Protein AF-A0AAD9WT00-F1 (afdb_monomer)

Secondary structure (DSSP, 8-state):
----HHHHHHHHHHHHHHHHHHHHHHHH---HHHHHHHHHHHHHHHHHHHHHHHHHHHHHT--GGGT-S---HHHHHHHHHHHHHT---EEE-TTS-EEE------------

Organism: NCBI:txid168575

Mean predicted aligned error: 15.93 Å

Solvent-accessible surface area (backbone atoms only — not comparable to full-atom values): 6956 Å² total; per-residue (Å²): 137,82,72,65,67,70,58,61,52,49,50,54,51,45,51,53,51,50,53,51,53,52,55,52,30,73,76,73,45,84,45,73,67,56,52,51,52,52,50,53,47,50,55,52,44,55,52,51,53,52,51,49,51,51,50,52,42,62,75,63,72,58,70,60,80,81,70,50,98,59,97,37,74,64,56,55,51,50,51,50,49,48,52,61,72,70,52,69,55,65,48,77,45,100,83,78,49,70,50,72,52,90,74,79,81,77,78,80,80,81,76,130

pLDDT: mean 76.38, std 15.83, range [39.22, 95.25]

Foldseek 3Di:
DDDPVVLVVQLVVLVVVLVVLVVVCVVPNDDPVSVVSNVVSVVSNVVSVVVVVVVCCVVVVDPCVVVPPDPDPVVVVVVVVVCVVPDDQWDADPVRDIDGDDDDPPDDDDDD

Sequence (112 aa):
MLGNLKGENAVRTLENRSAAVELLANSEGWSVGLRKQRLDILVKLWMELRKEEQLWRQKSRVSWLKEGDKNSKFFHCLANGRKRRNFISEISFGNGKVFRSGFRKGRGVGFL

Structure (mmCIF, N/CA/C/O backbone):
data_AF-A0AAD9WT00-F1
#
_entry.id   AF-A0AAD9WT00-F1
#
loop_
_atom_site.group_PDB
_atom_site.id
_atom_site.type_symbol
_atom_site.label_atom_id
_atom_site.label_alt_id
_atom_site.label_comp_id
_atom_site.label_asym_id
_atom_site.label_entity_id
_atom_site.label_seq_id
_atom_site.pdbx_PDB_ins_code
_atom_site.Cartn_x
_atom_site.Cartn_y
_atom_site.Cartn_z
_atom_site.occupancy
_atom_site.B_iso_or_equiv
_atom_site.auth_seq_id
_atom_site.auth_comp_id
_atom_site.auth_asym_id
_atom_site.auth_atom_id
_atom_site.pdbx_PDB_model_num
ATOM 1 N N . MET A 1 1 ? 5.528 -9.907 17.471 1.00 39.22 1 MET A N 1
ATOM 2 C CA . MET A 1 1 ? 5.255 -8.867 16.455 1.00 39.22 1 MET A CA 1
ATOM 3 C C . MET A 1 1 ? 6.159 -9.138 15.256 1.00 39.22 1 MET A C 1
ATOM 5 O O . MET A 1 1 ? 7.235 -8.569 15.181 1.00 39.22 1 MET A O 1
ATOM 9 N N . LEU A 1 2 ? 5.804 -10.079 14.378 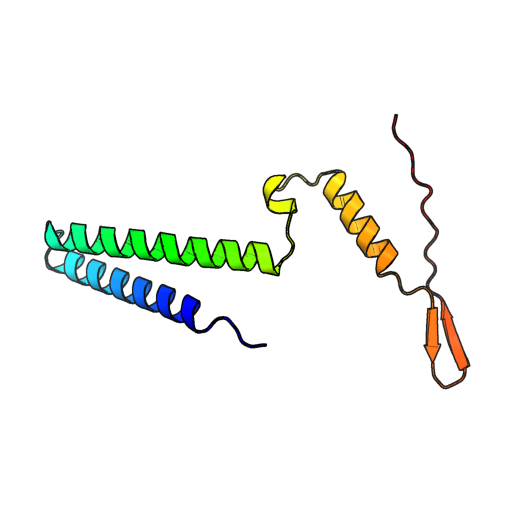1.00 40.28 2 LEU A N 1
ATOM 10 C CA . LEU A 1 2 ? 6.600 -10.35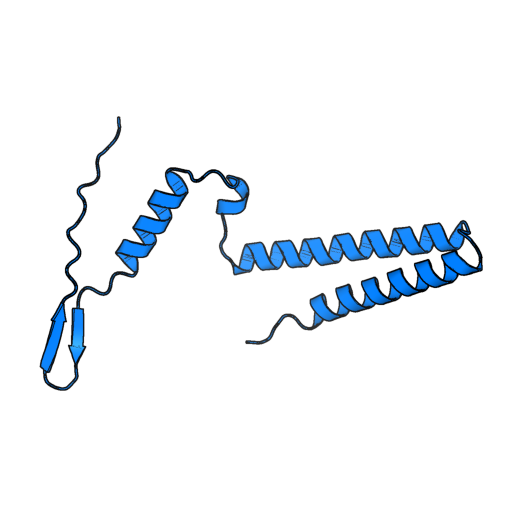6 13.177 1.00 40.28 2 LEU A CA 1
ATOM 11 C C . LEU A 1 2 ? 5.962 -9.596 12.013 1.00 40.28 2 LEU A C 1
ATOM 13 O O . LEU A 1 2 ? 4.921 -9.999 11.491 1.00 40.28 2 LEU A O 1
ATOM 17 N N . GLY A 1 3 ? 6.551 -8.438 11.703 1.00 49.19 3 GLY A N 1
ATOM 18 C CA . GLY A 1 3 ? 6.279 -7.673 10.489 1.00 49.19 3 GLY A CA 1
ATOM 19 C C . GLY A 1 3 ? 6.523 -8.540 9.257 1.00 49.19 3 GLY A C 1
ATOM 20 O O . GLY A 1 3 ? 7.274 -9.514 9.296 1.00 49.19 3 GLY A O 1
ATOM 21 N N . ASN A 1 4 ? 5.804 -8.252 8.185 1.00 55.66 4 ASN A N 1
ATOM 22 C CA . ASN A 1 4 ? 5.663 -9.125 7.030 1.00 55.66 4 ASN A CA 1
ATOM 23 C C . ASN A 1 4 ? 6.916 -9.055 6.134 1.00 55.66 4 ASN A C 1
ATOM 25 O O . ASN A 1 4 ? 6.880 -8.478 5.052 1.00 55.66 4 ASN A O 1
ATOM 29 N N . LEU A 1 5 ? 8.017 -9.668 6.584 1.00 53.41 5 LEU A N 1
ATOM 30 C CA . LEU A 1 5 ? 9.357 -9.601 5.977 1.00 53.41 5 LEU A CA 1
ATOM 31 C C . LEU A 1 5 ? 9.396 -9.948 4.477 1.00 53.41 5 LEU A C 1
ATOM 33 O O . LEU A 1 5 ? 10.319 -9.544 3.783 1.00 53.41 5 LEU A O 1
ATOM 37 N N . LYS A 1 6 ? 8.428 -10.701 3.941 1.00 56.09 6 LYS A N 1
ATOM 38 C CA . LYS A 1 6 ? 8.416 -11.060 2.512 1.00 56.09 6 LYS A CA 1
ATOM 39 C C . LYS A 1 6 ? 7.938 -9.926 1.597 1.00 56.09 6 LYS A C 1
ATOM 41 O O . LYS A 1 6 ? 8.508 -9.765 0.524 1.00 56.09 6 LYS A O 1
ATOM 46 N N . GLY A 1 7 ? 6.920 -9.165 2.003 1.00 58.66 7 GLY A N 1
ATOM 47 C CA . GLY A 1 7 ? 6.339 -8.095 1.177 1.00 58.66 7 GLY A CA 1
ATOM 48 C C . GLY A 1 7 ? 7.219 -6.847 1.149 1.00 58.66 7 GLY A C 1
ATOM 49 O O . GLY A 1 7 ? 7.582 -6.367 0.079 1.00 58.66 7 GLY A O 1
ATOM 50 N N . GLU A 1 8 ? 7.665 -6.409 2.328 1.00 60.72 8 GLU A N 1
ATOM 51 C CA . GLU A 1 8 ? 8.544 -5.241 2.488 1.00 60.72 8 GLU A CA 1
ATOM 52 C C . GLU A 1 8 ? 9.883 -5.427 1.754 1.00 60.72 8 GLU A C 1
ATOM 54 O O . GLU A 1 8 ? 10.380 -4.509 1.100 1.00 60.72 8 GLU A O 1
ATOM 59 N N . ASN A 1 9 ? 10.441 -6.645 1.773 1.00 73.12 9 ASN A N 1
ATOM 60 C CA . ASN A 1 9 ? 11.655 -6.950 1.017 1.00 73.12 9 ASN A CA 1
ATOM 61 C C . ASN A 1 9 ? 11.416 -6.944 -0.501 1.00 73.12 9 ASN A C 1
ATOM 63 O O . ASN A 1 9 ? 12.294 -6.513 -1.248 1.00 73.12 9 ASN A O 1
ATOM 67 N N . ALA A 1 10 ? 10.250 -7.394 -0.974 1.00 81.38 10 ALA A N 1
ATOM 68 C CA . ALA A 1 10 ? 9.932 -7.430 -2.401 1.00 81.38 10 ALA A CA 1
ATOM 69 C C . ALA A 1 10 ? 9.736 -6.021 -2.982 1.00 81.38 10 ALA A C 1
ATOM 71 O O . ALA A 1 10 ? 10.342 -5.704 -4.007 1.00 81.38 10 ALA A O 1
ATOM 72 N N . VAL A 1 11 ? 8.965 -5.166 -2.302 1.00 86.31 11 VAL A N 1
ATOM 73 C CA . VAL A 1 11 ? 8.744 -3.762 -2.694 1.00 86.31 11 VAL A CA 1
ATOM 74 C C . VAL A 1 11 ? 10.074 -3.015 -2.744 1.00 86.31 11 VAL A C 1
ATOM 76 O O . VAL A 1 11 ? 10.431 -2.484 -3.794 1.00 86.31 11 VAL A O 1
ATOM 79 N N . ARG A 1 12 ? 10.879 -3.096 -1.678 1.00 86.31 12 ARG A N 1
ATOM 80 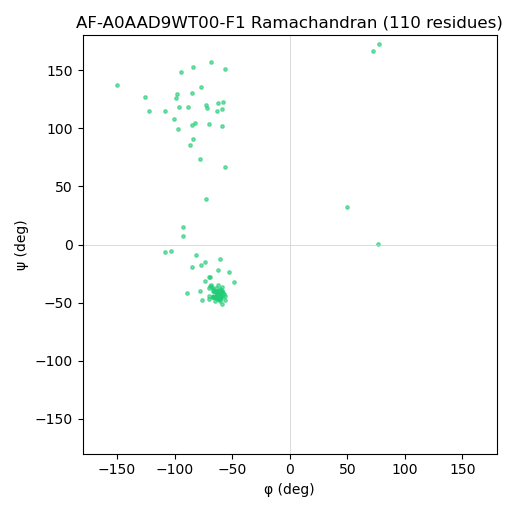C CA . ARG A 1 12 ? 12.177 -2.410 -1.617 1.00 86.31 12 ARG A CA 1
ATOM 81 C C . ARG A 1 12 ? 13.158 -2.893 -2.688 1.00 86.31 12 ARG A C 1
ATOM 83 O O . ARG A 1 12 ? 13.916 -2.111 -3.253 1.00 86.31 12 ARG A O 1
ATOM 90 N N . THR A 1 13 ? 13.122 -4.184 -3.022 1.00 89.12 13 THR A N 1
ATOM 91 C CA . THR A 1 13 ? 13.931 -4.736 -4.121 1.00 89.12 13 THR A CA 1
ATOM 92 C C . THR A 1 13 ? 13.485 -4.198 -5.484 1.00 89.12 13 THR A C 1
ATOM 94 O O . THR A 1 13 ? 14.327 -3.914 -6.338 1.00 89.12 13 THR A O 1
ATOM 97 N N . LEU A 1 14 ? 12.176 -4.051 -5.711 1.00 90.12 14 LEU A N 1
ATOM 98 C CA . LEU A 1 14 ? 11.627 -3.499 -6.953 1.00 90.12 14 LEU A CA 1
ATOM 99 C C . LEU A 1 14 ? 11.895 -1.996 -7.086 1.00 90.12 14 LEU A C 1
ATOM 101 O O . LEU A 1 14 ? 12.229 -1.548 -8.180 1.00 90.12 14 LEU A O 1
ATOM 105 N N . GLU A 1 15 ? 11.830 -1.239 -5.993 1.00 88.88 15 GLU A N 1
ATOM 106 C CA . GLU A 1 15 ? 12.204 0.181 -5.954 1.00 88.88 15 GLU A CA 1
ATOM 107 C C . GLU A 1 15 ? 13.680 0.380 -6.306 1.00 88.88 15 GLU A C 1
ATOM 109 O O . GLU A 1 15 ? 14.002 1.176 -7.189 1.00 88.88 15 GLU A O 1
ATOM 114 N N . ASN A 1 16 ? 14.571 -0.419 -5.711 1.00 91.69 16 ASN A N 1
ATOM 115 C CA . ASN A 1 16 ? 15.997 -0.394 -6.039 1.00 91.69 16 ASN A CA 1
ATOM 116 C C . ASN A 1 16 ? 16.248 -0.722 -7.522 1.00 91.69 16 ASN A C 1
ATOM 118 O O . ASN A 1 16 ? 17.063 -0.077 -8.180 1.00 91.69 16 ASN A O 1
ATOM 122 N N . ARG A 1 17 ? 15.520 -1.702 -8.076 1.00 89.38 17 ARG A N 1
ATOM 123 C CA . ARG A 1 17 ? 15.580 -2.035 -9.508 1.00 89.38 17 ARG A CA 1
ATOM 124 C C . ARG A 1 17 ? 15.054 -0.907 -10.393 1.00 89.38 17 ARG A C 1
ATOM 126 O O . ARG A 1 17 ? 15.647 -0.651 -11.435 1.00 89.38 17 ARG A O 1
ATOM 133 N N . SER A 1 18 ? 13.978 -0.234 -9.987 1.00 90.62 18 SER A N 1
ATOM 134 C CA . SER A 1 18 ? 13.456 0.937 -10.697 1.00 90.62 18 SER A CA 1
ATOM 135 C C . SER A 1 18 ? 14.506 2.043 -10.735 1.00 90.62 18 SER A C 1
ATOM 137 O O . SER A 1 18 ? 14.801 2.552 -11.810 1.00 90.62 18 SER A O 1
ATOM 139 N N . ALA A 1 19 ? 15.120 2.358 -9.591 1.00 90.69 19 ALA A N 1
ATOM 140 C CA . ALA A 1 19 ? 16.169 3.369 -9.497 1.00 90.69 19 ALA A CA 1
ATOM 141 C C . ALA A 1 19 ? 17.369 3.044 -10.404 1.00 90.69 19 ALA A C 1
ATOM 143 O O . ALA A 1 19 ? 17.880 3.929 -11.085 1.00 90.69 19 ALA A O 1
ATOM 144 N N . ALA A 1 20 ? 17.773 1.773 -10.485 1.00 90.19 20 ALA A N 1
ATOM 145 C CA . ALA A 1 20 ? 18.844 1.347 -11.385 1.00 90.19 20 ALA A CA 1
ATOM 146 C C . ALA A 1 20 ? 18.505 1.582 -12.870 1.00 90.19 20 ALA A C 1
ATOM 148 O O . ALA A 1 20 ? 19.353 2.053 -13.624 1.00 90.19 20 ALA A O 1
ATOM 149 N N . VAL A 1 21 ? 17.267 1.301 -13.293 1.00 89.81 21 VAL A N 1
ATOM 150 C CA . VAL A 1 21 ? 16.820 1.535 -14.680 1.00 89.81 21 VAL A CA 1
ATOM 151 C C . VAL A 1 21 ? 16.766 3.030 -15.010 1.00 89.81 21 VAL A C 1
ATOM 153 O O . VAL A 1 21 ? 17.152 3.410 -16.113 1.00 89.81 21 VAL A O 1
ATOM 156 N N . GLU A 1 22 ? 16.347 3.885 -14.070 1.00 90.12 22 GLU A N 1
ATOM 157 C CA . GLU A 1 22 ? 16.387 5.346 -14.263 1.00 90.12 22 GLU A CA 1
ATOM 158 C C . GLU A 1 22 ? 17.821 5.860 -14.440 1.00 90.12 22 GLU A C 1
ATOM 160 O O . GLU A 1 22 ? 18.075 6.694 -15.306 1.00 90.12 22 GLU A O 1
ATOM 165 N N . LEU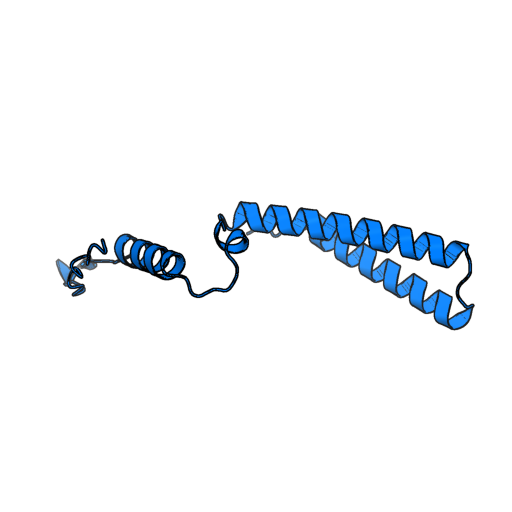 A 1 23 ? 18.772 5.350 -13.649 1.00 90.12 23 LEU A N 1
ATOM 166 C CA . LEU A 1 23 ? 20.177 5.748 -13.750 1.00 90.12 23 LEU A CA 1
ATOM 167 C C . LEU A 1 23 ? 20.778 5.369 -15.109 1.00 90.12 23 LEU A C 1
ATOM 169 O O . LEU A 1 23 ? 21.431 6.204 -15.729 1.00 90.12 23 LEU A O 1
ATOM 173 N N . LEU A 1 24 ? 20.504 4.154 -15.597 1.00 87.62 24 LEU A N 1
ATOM 174 C CA . LEU A 1 24 ? 20.936 3.708 -16.928 1.00 87.62 24 LEU A CA 1
ATOM 175 C C . LEU A 1 24 ? 20.308 4.552 -18.045 1.00 87.62 24 LEU A C 1
ATOM 177 O O . LEU A 1 24 ? 20.976 4.929 -19.008 1.00 87.62 24 LEU A O 1
ATOM 181 N N . ALA A 1 25 ? 19.027 4.893 -17.910 1.00 88.50 25 ALA A N 1
ATOM 182 C CA . ALA A 1 25 ? 18.343 5.727 -18.889 1.00 88.50 25 ALA A CA 1
ATOM 183 C C . ALA A 1 25 ? 18.843 7.183 -18.892 1.00 88.50 25 ALA A C 1
ATOM 185 O O . ALA A 1 25 ? 18.799 7.828 -19.938 1.00 88.50 25 ALA A O 1
ATOM 186 N N . ASN A 1 26 ? 19.342 7.700 -17.766 1.00 88.25 26 ASN A N 1
ATOM 187 C CA . ASN A 1 26 ? 19.940 9.037 -17.699 1.00 88.25 26 ASN A CA 1
ATOM 188 C C . ASN A 1 26 ? 21.284 9.128 -18.438 1.00 88.25 26 ASN A C 1
ATOM 190 O O . ASN A 1 26 ? 21.625 10.210 -18.912 1.00 88.25 26 ASN A O 1
ATOM 194 N N . SER A 1 27 ? 22.035 8.028 -18.552 1.00 84.44 27 SER A N 1
ATOM 195 C CA . SER A 1 27 ? 23.298 7.997 -19.303 1.00 84.44 27 SER A CA 1
ATOM 196 C C . SER A 1 27 ? 23.117 7.644 -20.781 1.00 84.44 27 SER A C 1
ATOM 198 O O . SER A 1 27 ? 23.752 8.258 -21.632 1.00 84.44 27 SER A O 1
ATOM 200 N N . GLU A 1 28 ? 22.265 6.666 -21.099 1.00 84.75 28 GLU A N 1
ATOM 201 C CA . GLU A 1 28 ? 22.155 6.086 -22.453 1.00 84.75 28 GLU A CA 1
ATOM 202 C C . GLU A 1 28 ? 20.866 6.485 -23.194 1.00 84.75 28 GLU A C 1
ATOM 204 O O . GLU A 1 28 ? 20.691 6.184 -24.377 1.00 84.75 28 GLU A O 1
ATOM 209 N N . GLY A 1 29 ? 19.948 7.174 -22.514 1.00 85.00 29 GLY A N 1
ATOM 210 C CA . GLY A 1 29 ? 18.620 7.479 -23.028 1.00 85.00 29 GLY A CA 1
ATOM 211 C C . GLY A 1 29 ? 17.650 6.294 -22.955 1.00 85.00 29 GLY A C 1
ATOM 212 O O . GLY A 1 29 ? 17.981 5.154 -22.630 1.00 85.00 29 GLY A O 1
ATOM 213 N N . TRP A 1 30 ? 16.380 6.562 -23.264 1.00 88.56 30 TRP A N 1
ATOM 214 C CA . TRP A 1 30 ? 15.311 5.568 -23.147 1.00 88.56 30 TRP A CA 1
ATOM 215 C C . TRP A 1 30 ? 15.207 4.662 -24.372 1.00 88.56 30 TRP A C 1
ATOM 217 O O . TRP A 1 30 ? 14.417 4.938 -25.286 1.00 88.56 30 TRP A O 1
ATOM 227 N N . SER A 1 31 ? 15.916 3.533 -24.345 1.00 90.88 31 SER A N 1
ATOM 228 C CA . SER A 1 31 ? 15.737 2.453 -25.322 1.00 90.88 31 SER A CA 1
ATOM 229 C C . SER A 1 31 ? 14.383 1.742 -25.160 1.00 90.88 31 SER A C 1
ATOM 231 O O . SER A 1 31 ? 13.769 1.745 -24.089 1.00 90.88 31 SER A O 1
ATOM 233 N N . VAL A 1 32 ? 13.901 1.091 -26.225 1.00 89.75 32 VAL A N 1
ATOM 234 C CA . VAL A 1 32 ? 12.651 0.301 -26.188 1.00 89.75 32 VAL A CA 1
ATOM 235 C C . VAL A 1 32 ? 12.729 -0.815 -25.135 1.00 89.75 32 VAL A C 1
ATOM 237 O O . VAL A 1 32 ? 11.751 -1.074 -24.432 1.00 89.75 32 VAL A O 1
ATOM 240 N N . GLY A 1 33 ? 13.905 -1.429 -24.971 1.00 89.94 33 GLY A N 1
ATOM 241 C CA . GLY A 1 33 ? 14.157 -2.443 -23.945 1.00 89.94 33 GLY A CA 1
ATOM 242 C C . GLY A 1 33 ? 14.046 -1.887 -22.523 1.00 89.94 33 GLY A C 1
ATOM 243 O O . GLY A 1 33 ? 13.342 -2.470 -21.698 1.00 89.94 33 GLY A O 1
ATOM 244 N N . LEU A 1 34 ? 14.656 -0.726 -22.257 1.00 89.62 34 LEU A N 1
ATOM 245 C CA . LEU A 1 34 ? 14.590 -0.053 -20.953 1.00 89.62 34 LEU A CA 1
ATOM 246 C C . LEU A 1 34 ? 13.161 0.377 -20.606 1.00 89.62 34 LEU A C 1
ATOM 248 O O . LEU A 1 34 ? 12.712 0.184 -19.478 1.00 89.62 34 LEU A O 1
ATOM 252 N N . ARG A 1 35 ? 12.395 0.875 -21.586 1.00 89.75 35 ARG A N 1
ATOM 253 C CA . ARG A 1 35 ? 10.970 1.204 -21.396 1.00 89.75 35 ARG A CA 1
ATOM 254 C C . ARG A 1 35 ? 10.147 -0.030 -21.029 1.00 89.75 35 ARG A C 1
ATOM 256 O O . ARG A 1 35 ? 9.316 0.039 -20.125 1.00 89.75 35 ARG A O 1
ATOM 263 N N . LYS A 1 36 ? 10.393 -1.165 -21.693 1.00 92.88 36 LYS A N 1
ATOM 264 C CA . LYS A 1 36 ? 9.718 -2.435 -21.389 1.00 92.88 36 LYS A CA 1
ATOM 265 C C . LYS A 1 36 ? 10.067 -2.936 -19.985 1.00 92.88 36 LYS A C 1
ATOM 267 O O . LYS A 1 36 ? 9.169 -3.341 -19.252 1.00 92.88 36 LYS A O 1
ATOM 272 N N . GLN A 1 37 ? 11.342 -2.872 -19.598 1.00 92.44 37 GLN A N 1
ATOM 273 C CA . GLN A 1 37 ? 11.785 -3.235 -18.248 1.00 92.44 37 GLN A CA 1
ATOM 274 C C . GLN A 1 37 ? 11.164 -2.330 -17.181 1.00 92.44 37 GLN A C 1
ATOM 276 O O . GLN A 1 37 ? 10.639 -2.832 -16.189 1.00 92.44 37 GLN A O 1
ATOM 281 N N . ARG A 1 38 ? 11.150 -1.011 -17.407 1.00 92.56 38 ARG A N 1
ATOM 282 C CA . ARG A 1 38 ? 10.487 -0.048 -16.521 1.00 92.56 38 ARG A CA 1
ATOM 283 C C . ARG A 1 38 ? 9.011 -0.387 -16.340 1.00 92.56 38 ARG A C 1
ATOM 285 O O . ARG A 1 38 ? 8.535 -0.432 -15.210 1.00 92.56 38 ARG A O 1
ATOM 292 N N . LEU A 1 39 ? 8.296 -0.654 -17.433 1.00 92.88 39 LEU A N 1
ATOM 293 C CA . LEU A 1 39 ? 6.876 -0.994 -17.374 1.00 92.88 39 LEU A CA 1
ATOM 294 C C . LEU A 1 39 ? 6.630 -2.268 -16.552 1.00 92.88 39 LEU A C 1
ATOM 296 O O . LEU A 1 39 ? 5.745 -2.277 -15.701 1.00 92.88 39 LEU A O 1
ATOM 300 N N . ASP A 1 40 ? 7.431 -3.314 -16.757 1.00 95.06 40 ASP A N 1
ATOM 301 C CA . ASP A 1 40 ? 7.316 -4.570 -16.005 1.00 95.06 40 ASP A CA 1
ATOM 302 C C . ASP A 1 40 ? 7.570 -4.372 -14.498 1.00 95.06 40 ASP A C 1
ATOM 304 O O . ASP A 1 40 ? 6.825 -4.888 -13.662 1.00 95.06 40 ASP A O 1
ATOM 308 N N . ILE A 1 41 ? 8.573 -3.563 -14.135 1.00 93.62 41 ILE A N 1
ATOM 309 C CA . ILE A 1 41 ? 8.853 -3.213 -12.733 1.00 93.62 41 ILE A CA 1
ATOM 310 C C . ILE A 1 41 ? 7.676 -2.452 -12.118 1.00 93.62 41 ILE A C 1
ATOM 312 O O . ILE A 1 41 ? 7.234 -2.811 -11.026 1.00 93.62 41 ILE A O 1
ATOM 316 N N . LEU A 1 42 ? 7.135 -1.447 -12.815 1.00 91.75 42 LEU A N 1
ATOM 317 C CA . LEU A 1 42 ? 5.995 -0.667 -12.327 1.00 91.75 42 LEU A CA 1
ATOM 318 C C . LEU A 1 42 ? 4.770 -1.556 -12.104 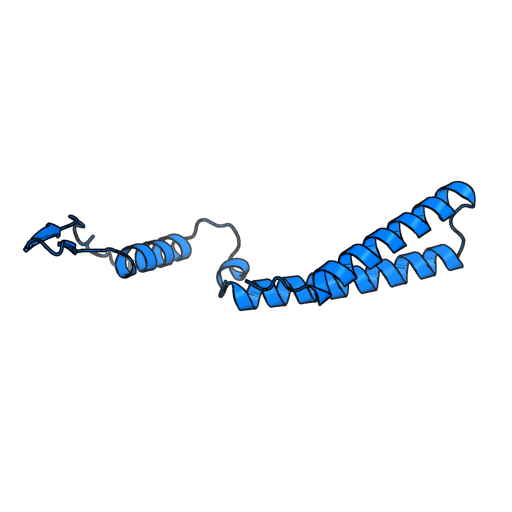1.00 91.75 42 LEU A C 1
ATOM 320 O O . LEU A 1 42 ? 4.149 -1.485 -11.046 1.00 91.75 42 LEU A O 1
ATOM 324 N N . VAL A 1 43 ? 4.447 -2.432 -13.056 1.00 95.25 43 VAL A N 1
ATOM 325 C CA . VAL A 1 43 ? 3.321 -3.370 -12.931 1.00 95.25 43 VAL A CA 1
ATOM 326 C C . VAL A 1 43 ? 3.495 -4.272 -11.707 1.00 95.25 43 VAL A C 1
ATOM 328 O O . VAL A 1 43 ? 2.559 -4.427 -10.920 1.00 95.25 43 VAL A O 1
ATOM 331 N N . LYS A 1 44 ? 4.695 -4.822 -11.498 1.00 94.06 44 LYS A N 1
ATOM 332 C CA . LYS A 1 44 ? 5.000 -5.658 -10.326 1.00 94.06 44 LYS A CA 1
ATOM 333 C C . LYS A 1 44 ? 4.891 -4.880 -9.016 1.00 94.06 44 LYS A C 1
ATOM 335 O O . LYS A 1 44 ? 4.299 -5.388 -8.067 1.00 94.06 44 LYS A O 1
ATOM 340 N N . LEU A 1 45 ? 5.395 -3.647 -8.976 1.00 92.12 45 LEU A N 1
ATOM 341 C CA . LEU A 1 45 ? 5.319 -2.781 -7.798 1.00 92.12 45 LEU A CA 1
ATOM 342 C C . LEU A 1 45 ? 3.861 -2.487 -7.418 1.00 92.12 45 LEU A C 1
ATOM 344 O O . LEU A 1 45 ? 3.469 -2.667 -6.266 1.00 92.12 45 LEU A O 1
ATOM 348 N N . TRP A 1 46 ? 3.034 -2.126 -8.402 1.00 91.62 46 TRP A N 1
ATOM 349 C CA . TRP A 1 46 ? 1.598 -1.910 -8.215 1.00 91.62 46 TRP A CA 1
ATOM 350 C C . TRP A 1 46 ? 0.885 -3.147 -7.663 1.00 91.62 46 TRP A C 1
ATOM 352 O O . TRP A 1 46 ? 0.034 -3.029 -6.779 1.00 91.62 46 TRP A O 1
ATOM 362 N N . MET A 1 47 ? 1.218 -4.340 -8.164 1.00 92.75 47 MET A N 1
ATOM 363 C CA . MET A 1 47 ? 0.634 -5.586 -7.666 1.00 92.75 47 MET A CA 1
ATOM 364 C C . MET A 1 47 ? 1.008 -5.860 -6.207 1.00 92.75 47 MET A C 1
ATOM 366 O O . MET A 1 47 ? 0.129 -6.232 -5.428 1.00 92.75 47 MET A O 1
ATOM 370 N N . GLU A 1 48 ? 2.274 -5.679 -5.827 1.00 89.12 48 GLU A N 1
ATOM 371 C CA . GLU A 1 48 ? 2.726 -5.913 -4.449 1.00 89.12 48 GLU A CA 1
ATOM 372 C C . GLU A 1 48 ? 2.117 -4.907 -3.467 1.00 89.12 48 GLU A C 1
ATOM 374 O O . GLU A 1 48 ? 1.539 -5.320 -2.459 1.00 89.12 48 GLU A O 1
ATOM 379 N N . LEU A 1 49 ? 2.105 -3.615 -3.809 1.00 88.00 49 LEU A N 1
ATOM 380 C CA . LEU A 1 49 ? 1.450 -2.585 -2.994 1.00 88.00 49 LEU A CA 1
ATOM 381 C C . LEU A 1 49 ? -0.042 -2.875 -2.797 1.00 88.00 49 LEU A C 1
ATOM 383 O O . LEU A 1 49 ? -0.571 -2.734 -1.697 1.00 88.00 49 LEU A O 1
ATOM 387 N N . ARG A 1 50 ? -0.733 -3.352 -3.839 1.00 88.12 50 ARG A N 1
ATOM 388 C CA . ARG A 1 50 ? -2.158 -3.696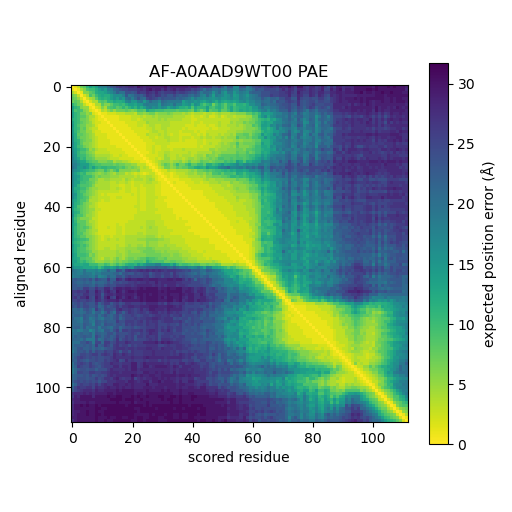 -3.753 1.00 88.12 50 ARG A CA 1
ATOM 389 C C . ARG A 1 50 ? -2.422 -4.916 -2.865 1.00 88.12 50 ARG A C 1
ATOM 391 O O . ARG A 1 50 ? -3.458 -4.968 -2.199 1.00 88.12 50 ARG A O 1
ATOM 398 N N . LYS A 1 51 ? -1.525 -5.908 -2.852 1.00 87.38 51 LYS A N 1
ATOM 399 C CA . LYS A 1 51 ? -1.610 -7.052 -1.925 1.00 87.38 51 LYS A CA 1
ATOM 400 C C . LYS A 1 51 ? -1.396 -6.593 -0.491 1.00 87.38 51 LYS A C 1
ATOM 402 O O . LYS A 1 51 ? -2.151 -6.983 0.398 1.00 87.38 51 LYS A O 1
ATOM 407 N N . GLU A 1 52 ? -0.394 -5.751 -0.275 1.00 85.50 52 GLU A N 1
ATOM 408 C CA . GLU A 1 52 ? -0.107 -5.179 1.031 1.00 85.50 52 GLU A CA 1
ATOM 409 C C . GLU A 1 52 ? -1.291 -4.351 1.545 1.00 85.50 52 GLU A C 1
ATOM 411 O O . GLU A 1 52 ? -1.762 -4.581 2.658 1.00 85.50 52 GLU A O 1
ATOM 416 N N . GLU A 1 53 ? -1.872 -3.493 0.709 1.00 83.88 53 GLU A N 1
ATOM 417 C CA . GLU A 1 53 ? -3.072 -2.728 1.044 1.00 83.88 53 GLU A CA 1
ATOM 418 C C . GLU A 1 53 ? -4.242 -3.641 1.456 1.00 83.88 53 GLU A C 1
ATOM 420 O O . GLU A 1 53 ? -4.909 -3.391 2.461 1.00 83.88 53 GLU A O 1
ATOM 425 N N . GLN A 1 54 ? -4.486 -4.738 0.730 1.00 83.94 54 GLN A N 1
ATOM 426 C CA . GLN A 1 54 ? -5.525 -5.711 1.091 1.00 83.94 54 GLN A CA 1
ATOM 427 C C . GLN A 1 54 ? -5.245 -6.390 2.434 1.00 83.94 54 GLN A C 1
ATOM 429 O O . GLN A 1 54 ? -6.160 -6.533 3.249 1.00 83.94 54 GLN A O 1
ATOM 434 N N . LEU A 1 55 ? -3.993 -6.771 2.690 1.00 83.12 55 LEU A N 1
ATOM 435 C CA . LEU A 1 55 ? -3.579 -7.343 3.971 1.00 83.12 55 LEU A CA 1
ATOM 436 C C . LEU A 1 55 ? -3.792 -6.344 5.111 1.00 83.12 55 LEU A C 1
ATOM 438 O O . LEU A 1 55 ? -4.320 -6.717 6.161 1.00 83.12 55 LEU A O 1
ATOM 442 N N . TRP A 1 56 ? -3.441 -5.074 4.909 1.00 76.00 56 TRP A N 1
ATOM 443 C CA . TRP A 1 56 ? -3.676 -4.018 5.891 1.00 76.00 56 TRP A CA 1
ATOM 444 C C . TRP A 1 56 ? -5.169 -3.759 6.108 1.00 76.00 56 TRP A C 1
ATOM 446 O O . TRP A 1 56 ? -5.590 -3.642 7.261 1.00 76.00 56 TRP A O 1
ATOM 456 N N . ARG A 1 57 ? -6.005 -3.777 5.061 1.00 75.00 57 ARG A N 1
ATOM 457 C CA . ARG A 1 57 ? -7.476 -3.708 5.183 1.00 75.00 57 ARG A CA 1
ATOM 458 C C . ARG A 1 57 ? -8.042 -4.874 6.002 1.00 75.00 57 ARG A C 1
ATOM 460 O O . ARG A 1 57 ? -8.867 -4.653 6.887 1.00 75.00 57 ARG A O 1
ATOM 467 N N . GLN A 1 58 ? -7.576 -6.100 5.756 1.00 78.50 58 GLN A N 1
ATOM 468 C CA . GLN A 1 58 ? -8.000 -7.286 6.510 1.00 78.50 58 GLN A CA 1
ATOM 469 C C . GLN A 1 58 ? -7.566 -7.215 7.981 1.00 78.50 58 GLN A C 1
ATOM 471 O O . GLN A 1 58 ? -8.393 -7.394 8.878 1.00 78.50 58 GLN A O 1
ATOM 476 N N . LYS A 1 59 ? -6.290 -6.898 8.246 1.00 76.62 59 LYS A N 1
ATOM 477 C CA . LYS A 1 59 ? -5.728 -6.797 9.606 1.00 76.62 59 LYS A CA 1
ATOM 478 C C . LYS A 1 59 ? -6.417 -5.732 10.450 1.00 76.62 59 LYS A C 1
ATOM 480 O O . LYS A 1 59 ? -6.638 -5.927 11.642 1.00 76.62 59 LYS A O 1
ATOM 485 N N . SER A 1 60 ? -6.749 -4.604 9.840 1.00 69.69 60 SER A N 1
ATOM 486 C CA . SER A 1 60 ? -7.268 -3.442 10.555 1.00 69.69 60 SER A CA 1
ATOM 487 C C . SER A 1 60 ? -8.772 -3.533 10.865 1.00 69.69 60 SER A C 1
ATOM 489 O O . SER A 1 60 ? -9.277 -2.724 11.646 1.00 69.69 60 SER A O 1
ATOM 491 N N . ARG A 1 61 ? -9.498 -4.532 10.321 1.00 67.75 61 ARG A N 1
ATOM 492 C CA . ARG A 1 61 ? -10.973 -4.656 10.430 1.00 67.75 61 ARG A CA 1
ATOM 493 C C . ARG A 1 61 ? -11.690 -3.343 10.063 1.00 67.75 61 ARG A C 1
ATOM 495 O O . ARG A 1 61 ? -12.725 -2.994 10.634 1.00 67.75 61 ARG A O 1
ATOM 502 N N . VAL A 1 62 ? -11.099 -2.593 9.138 1.00 56.56 62 VAL A N 1
ATOM 503 C CA . VAL A 1 62 ? -11.516 -1.253 8.722 1.00 56.56 62 VAL A CA 1
ATOM 504 C C . VAL A 1 62 ? -12.607 -1.381 7.657 1.00 56.56 62 VAL A C 1
ATOM 506 O O . VAL A 1 62 ? -12.307 -1.652 6.498 1.00 56.56 62 VAL A O 1
ATOM 509 N N . SER A 1 63 ? -13.876 -1.164 8.021 1.00 56.00 63 SER A N 1
ATOM 510 C CA . SER A 1 63 ? -14.960 -0.982 7.035 1.00 56.00 63 SER A CA 1
ATOM 511 C C . SER A 1 63 ? -15.075 0.468 6.543 1.00 56.00 63 SER A C 1
ATOM 513 O O . SER A 1 63 ? -15.644 0.716 5.485 1.00 56.00 63 SER A O 1
ATOM 515 N N . TRP A 1 64 ? -14.516 1.425 7.290 1.00 58.56 64 TRP A N 1
ATOM 516 C CA . TRP A 1 64 ? -14.736 2.867 7.115 1.00 58.56 64 TRP A CA 1
ATOM 517 C C . TRP A 1 64 ? -14.034 3.493 5.898 1.00 58.56 64 TRP A C 1
ATOM 519 O O . TRP A 1 64 ? -14.432 4.566 5.460 1.00 58.56 64 TRP A O 1
ATOM 529 N N . LEU A 1 65 ? -13.059 2.816 5.276 1.00 54.31 65 LEU A N 1
ATOM 530 C CA . LEU A 1 65 ? -12.448 3.281 4.015 1.00 54.31 65 LEU A CA 1
ATOM 531 C C . LEU A 1 65 ? -13.452 3.351 2.848 1.00 54.31 65 LEU A C 1
ATOM 533 O O . LEU A 1 65 ? -13.220 4.082 1.890 1.00 54.31 65 LEU A O 1
ATOM 537 N N . LYS A 1 66 ? -14.571 2.617 2.922 1.00 56.31 66 LYS A N 1
ATOM 538 C CA . LYS A 1 66 ? -15.626 2.628 1.895 1.00 56.31 66 LYS A CA 1
ATOM 539 C C . LYS A 1 66 ? -16.531 3.867 1.966 1.00 56.31 66 LYS A C 1
ATOM 541 O O . LYS A 1 66 ? -17.222 4.155 0.998 1.00 56.31 66 LYS A O 1
ATOM 546 N N . GLU A 1 67 ? -16.534 4.577 3.094 1.00 55.44 67 GLU A N 1
ATOM 547 C CA . GLU A 1 67 ? -17.460 5.687 3.379 1.00 55.44 67 GLU A CA 1
ATOM 548 C C . GLU A 1 67 ? -16.809 7.076 3.222 1.00 55.44 67 GLU A C 1
ATOM 550 O O . GLU A 1 67 ? -17.508 8.089 3.245 1.00 55.44 67 GLU A O 1
ATOM 555 N N . GLY A 1 68 ? -15.494 7.123 2.968 1.00 56.72 68 GLY A N 1
ATOM 556 C CA . GLY A 1 68 ? -14.726 8.355 2.768 1.00 56.72 68 GLY A CA 1
ATOM 557 C C . GLY A 1 68 ? -14.503 9.162 4.053 1.00 56.72 68 GLY A C 1
ATOM 558 O O . GLY A 1 68 ? -15.146 8.929 5.074 1.00 56.72 68 GLY A O 1
ATOM 559 N N . ASP A 1 69 ? -13.594 10.140 3.994 1.00 57.38 69 ASP A N 1
ATOM 560 C CA . ASP A 1 69 ? -13.229 11.054 5.097 1.00 57.38 69 ASP A CA 1
ATOM 561 C C . ASP A 1 69 ? -14.316 12.107 5.397 1.00 57.38 69 ASP A C 1
ATOM 563 O O . ASP A 1 69 ? -14.067 13.287 5.637 1.00 57.38 69 ASP A O 1
ATOM 567 N N . LYS A 1 70 ? -15.584 11.702 5.334 1.00 55.03 70 LYS A N 1
ATOM 568 C CA . LYS A 1 70 ? -16.667 12.505 5.882 1.00 55.03 70 LYS A CA 1
ATOM 569 C C . LYS A 1 70 ? -16.785 12.090 7.328 1.00 55.03 70 LYS A C 1
ATOM 571 O O . LYS A 1 70 ? -17.091 10.934 7.607 1.00 55.03 70 LYS A O 1
ATOM 576 N N . ASN A 1 71 ? -16.562 13.047 8.222 1.00 55.50 71 ASN A N 1
ATOM 577 C CA . ASN A 1 71 ? -16.832 12.996 9.655 1.00 55.50 71 ASN A CA 1
ATOM 578 C C . ASN A 1 71 ? -18.318 12.666 9.918 1.00 55.50 71 ASN A C 1
ATOM 580 O O . ASN A 1 71 ? -19.130 13.512 10.293 1.00 55.50 71 ASN A O 1
ATOM 584 N N . SER A 1 72 ? -18.720 11.449 9.568 1.00 66.69 72 SER A N 1
ATOM 585 C CA . SER A 1 72 ? -20.106 11.061 9.405 1.00 66.69 72 SER A CA 1
ATOM 586 C C . SER A 1 72 ? -20.671 10.688 10.764 1.00 66.69 72 SER A C 1
ATOM 588 O O . SER A 1 72 ? -19.971 10.208 11.663 1.00 66.69 72 SER A O 1
ATOM 590 N N . LYS A 1 73 ? -21.985 10.858 10.912 1.00 67.25 73 LYS A N 1
ATOM 591 C CA . LYS A 1 73 ? -22.733 10.404 12.090 1.00 67.25 73 LYS A CA 1
ATOM 592 C C . LYS A 1 73 ? -22.394 8.946 12.442 1.00 67.25 73 LYS A C 1
ATOM 594 O O . LYS A 1 73 ? -22.325 8.609 13.619 1.00 67.25 73 LYS A O 1
ATOM 599 N N . PHE A 1 74 ? -22.090 8.113 11.442 1.00 63.16 74 PHE A N 1
ATOM 600 C CA . PHE A 1 74 ? -21.648 6.732 11.624 1.00 63.16 74 PHE A CA 1
ATOM 601 C C . PHE A 1 74 ? -20.311 6.617 12.377 1.00 63.16 74 PHE A C 1
ATOM 603 O O . PHE A 1 74 ? -20.233 5.853 13.343 1.00 63.16 74 PHE A O 1
ATOM 610 N N . PHE A 1 75 ? -19.294 7.414 12.026 1.00 67.81 75 PHE A N 1
ATOM 611 C CA . PHE A 1 75 ? -18.005 7.420 12.731 1.00 67.81 75 PHE A CA 1
ATOM 612 C C . PHE A 1 75 ? -18.175 7.812 14.200 1.00 67.81 75 PHE A C 1
ATOM 614 O O . PHE A 1 75 ? -17.700 7.107 15.094 1.00 67.81 75 PHE A O 1
ATOM 621 N N . HIS A 1 76 ? -18.933 8.877 14.470 1.00 78.12 76 HIS A N 1
ATOM 622 C CA . HIS A 1 76 ? -19.230 9.292 15.839 1.00 78.12 76 HIS A CA 1
ATOM 623 C C . HIS A 1 76 ? -20.039 8.238 1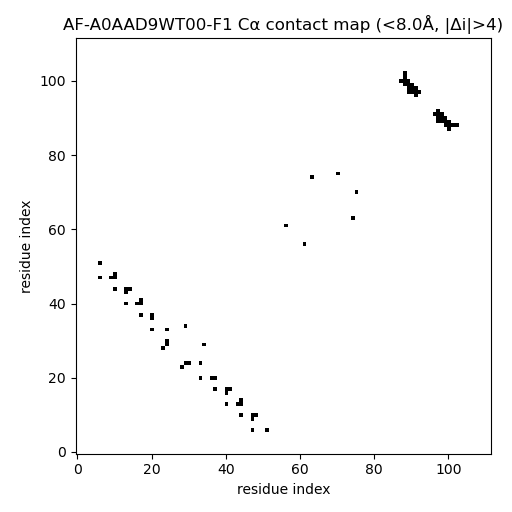6.604 1.00 78.12 76 HIS A C 1
ATOM 625 O O . HIS A 1 76 ? -19.743 7.968 17.769 1.00 78.12 76 HIS A O 1
ATOM 631 N N . CYS A 1 77 ? -21.021 7.589 15.974 1.00 80.25 77 CYS A N 1
ATOM 632 C CA . CYS A 1 77 ? -21.779 6.495 16.584 1.00 80.25 77 CYS A CA 1
ATOM 633 C C . CYS A 1 77 ? -20.882 5.301 16.936 1.00 80.25 77 CYS A C 1
ATOM 635 O O . CYS A 1 77 ? -20.978 4.770 18.048 1.00 80.25 77 CYS A O 1
ATOM 637 N N . LEU A 1 78 ? -19.984 4.907 16.034 1.00 75.88 78 LEU A N 1
ATOM 638 C CA . LEU A 1 78 ? -19.070 3.787 16.232 1.00 75.88 78 LEU A CA 1
ATOM 639 C C . LEU A 1 78 ? -18.000 4.101 17.287 1.00 75.88 78 LEU A C 1
ATOM 641 O O . LEU A 1 78 ? -17.761 3.281 18.179 1.00 75.88 78 LEU A O 1
ATOM 645 N N . ALA A 1 79 ? -17.400 5.292 17.234 1.00 81.25 79 ALA A N 1
ATOM 646 C CA . ALA A 1 79 ? -16.442 5.781 18.223 1.00 81.25 79 ALA A CA 1
ATOM 647 C C . ALA A 1 79 ? -17.084 5.876 19.614 1.00 81.25 79 ALA A C 1
ATOM 649 O O . ALA A 1 79 ? -16.522 5.374 20.587 1.00 81.25 79 ALA A O 1
ATOM 650 N N . ASN A 1 80 ? -18.310 6.400 19.707 1.00 83.50 80 ASN A N 1
ATOM 651 C CA . ASN A 1 80 ? -19.076 6.414 20.953 1.00 83.50 80 ASN A CA 1
ATOM 652 C C . ASN A 1 80 ? -19.421 4.997 21.432 1.00 83.50 80 ASN A C 1
ATOM 654 O O . ASN A 1 80 ? -19.365 4.723 22.629 1.00 83.50 80 ASN A O 1
ATOM 658 N N . GLY A 1 81 ? -19.733 4.070 20.523 1.00 84.19 81 GLY A N 1
ATOM 659 C CA . GLY A 1 81 ? -19.939 2.659 20.849 1.00 84.19 81 GLY A CA 1
ATOM 660 C C . GLY A 1 81 ? -18.685 1.993 21.421 1.00 84.19 81 GLY A C 1
ATOM 661 O O . GLY A 1 81 ? -18.772 1.254 22.400 1.00 84.19 81 GLY A O 1
ATOM 662 N N . ARG A 1 82 ? -17.506 2.277 20.858 1.00 84.06 82 ARG A N 1
ATOM 663 C CA . ARG A 1 82 ? -16.210 1.825 21.395 1.00 84.06 82 ARG A CA 1
ATOM 664 C C . ARG A 1 82 ? -15.902 2.468 22.742 1.00 84.06 82 ARG A C 1
ATOM 666 O O . ARG A 1 82 ? -15.554 1.748 23.667 1.00 84.06 82 ARG A O 1
ATOM 673 N N . LYS A 1 83 ? -16.113 3.781 22.880 1.00 85.12 83 LYS A N 1
ATOM 674 C CA . LYS A 1 83 ? -15.936 4.514 24.141 1.00 85.12 83 LYS A CA 1
ATOM 675 C C . LYS A 1 83 ? -16.801 3.931 25.257 1.00 85.12 83 LYS A C 1
ATOM 677 O O . LYS A 1 83 ? -16.303 3.755 26.356 1.00 85.12 83 LYS A O 1
ATOM 682 N N . ARG A 1 84 ? -18.063 3.581 24.970 1.00 83.31 84 ARG A N 1
ATOM 683 C CA . ARG A 1 84 ? -18.954 2.914 25.935 1.00 83.31 84 ARG A CA 1
ATOM 684 C C . ARG A 1 84 ? -18.487 1.506 26.294 1.00 83.31 84 ARG A C 1
ATOM 686 O O . ARG A 1 84 ? -18.511 1.160 27.464 1.00 83.31 84 ARG A O 1
ATOM 693 N N . ARG A 1 85 ? -18.083 0.699 25.306 1.00 83.38 85 ARG A N 1
ATOM 694 C CA . ARG A 1 85 ? -17.622 -0.682 25.543 1.00 83.38 85 ARG A CA 1
ATOM 695 C C . ARG A 1 85 ? -16.306 -0.749 26.312 1.00 83.38 85 ARG A C 1
ATOM 697 O O . ARG A 1 85 ? -16.142 -1.631 27.137 1.00 83.38 85 ARG A O 1
ATOM 704 N N . ASN A 1 86 ? -15.399 0.185 26.046 1.00 84.56 86 ASN A N 1
ATOM 705 C CA . ASN A 1 86 ? -14.078 0.232 26.668 1.00 84.56 86 ASN A CA 1
ATOM 706 C C . ASN A 1 86 ? -14.059 1.117 27.923 1.00 84.56 86 ASN A C 1
ATOM 708 O O . ASN A 1 86 ? -12.989 1.412 28.450 1.00 84.56 86 ASN A O 1
ATOM 712 N N . PHE A 1 87 ? -15.221 1.597 28.372 1.00 85.62 87 PHE A N 1
ATOM 713 C CA . PHE A 1 87 ? -15.306 2.406 29.572 1.00 85.62 87 PHE A CA 1
ATOM 714 C C . PHE A 1 87 ? -15.061 1.531 30.800 1.00 85.62 87 PHE A C 1
ATOM 716 O O . PHE A 1 87 ? -15.836 0.621 31.087 1.00 85.62 87 PHE A O 1
ATOM 723 N N . ILE A 1 88 ? -13.995 1.833 31.535 1.00 83.75 88 ILE A N 1
ATOM 724 C CA . ILE A 1 88 ? -13.704 1.188 32.811 1.00 83.75 88 ILE A CA 1
ATOM 725 C C . ILE A 1 88 ? -14.529 1.903 33.879 1.00 83.75 88 ILE A C 1
ATOM 727 O O . ILE A 1 88 ? -14.228 3.037 34.254 1.00 83.75 88 ILE A O 1
ATOM 731 N N . SER A 1 89 ? -15.599 1.253 34.332 1.00 81.19 89 SER A N 1
ATOM 732 C CA . SER A 1 89 ? -16.505 1.801 35.346 1.00 81.19 89 SER A CA 1
ATOM 733 C C . SER A 1 89 ? -15.898 1.802 36.741 1.00 81.19 89 SER A C 1
ATOM 735 O O . SER A 1 89 ? -16.202 2.686 37.541 1.00 81.19 89 SER A O 1
ATOM 737 N N . GLU A 1 90 ? -15.044 0.826 37.027 1.00 83.75 90 GLU A N 1
ATOM 738 C CA . GLU A 1 90 ? -14.505 0.589 38.354 1.00 83.75 90 GLU A CA 1
ATOM 739 C C . GLU A 1 90 ? -13.107 -0.019 38.267 1.00 83.75 90 GLU A C 1
ATOM 741 O O . GLU A 1 90 ? -12.853 -0.901 37.447 1.00 83.75 90 GLU A O 1
ATOM 746 N N . ILE A 1 91 ? -12.203 0.474 39.108 1.00 85.81 91 ILE A N 1
ATOM 747 C CA . ILE A 1 91 ? -10.848 -0.043 39.274 1.00 85.81 91 ILE A CA 1
ATOM 748 C C . ILE A 1 91 ? -10.693 -0.425 40.745 1.00 85.81 91 ILE A C 1
ATOM 750 O O . ILE A 1 91 ? -10.750 0.446 41.615 1.00 85.81 91 ILE A O 1
ATOM 754 N N . SER A 1 92 ? -10.509 -1.716 41.026 1.00 85.81 92 SER A N 1
ATOM 755 C CA . SER A 1 92 ? -10.258 -2.234 42.374 1.00 85.81 92 SER A CA 1
ATOM 756 C C . SER A 1 92 ? -8.764 -2.456 42.606 1.00 85.81 92 SER A C 1
ATOM 758 O O . SER A 1 92 ? -8.104 -3.144 41.826 1.00 85.81 92 SER A O 1
ATOM 760 N N . PHE A 1 93 ? -8.246 -1.924 43.706 1.00 84.12 93 PHE A N 1
ATOM 761 C CA . PHE A 1 93 ? -6.888 -2.165 44.183 1.00 84.12 93 PHE A CA 1
ATOM 762 C C . PHE A 1 93 ? -6.891 -3.307 45.213 1.00 84.12 93 PHE A C 1
ATOM 764 O O . PHE A 1 93 ? -7.852 -3.456 45.968 1.00 84.12 93 PHE A O 1
ATOM 771 N N . GLY A 1 94 ? -5.811 -4.097 45.285 1.00 85.12 94 GLY A N 1
ATOM 772 C CA . GLY A 1 94 ? -5.702 -5.268 46.181 1.00 85.12 94 GLY A CA 1
ATOM 773 C C . GLY A 1 94 ? -5.833 -4.961 47.682 1.00 85.12 94 GLY A C 1
ATOM 774 O O . GLY A 1 94 ? -6.025 -5.853 48.495 1.00 85.12 94 GLY A O 1
ATOM 775 N N . ASN A 1 95 ? -5.779 -3.683 48.043 1.00 84.31 95 ASN A N 1
ATOM 776 C CA . ASN A 1 95 ? -5.936 -3.112 49.375 1.00 84.31 95 ASN A CA 1
ATOM 777 C C . ASN A 1 95 ? -7.399 -2.704 49.676 1.00 84.31 95 ASN A C 1
ATOM 779 O O . ASN A 1 95 ? -7.648 -1.916 50.587 1.00 84.31 95 ASN A O 1
ATOM 783 N N . GLY A 1 96 ? -8.370 -3.173 48.883 1.00 79.81 96 GLY A N 1
ATOM 784 C CA . GLY A 1 96 ? -9.804 -2.919 49.078 1.00 79.81 96 GLY A CA 1
ATOM 785 C C . GLY A 1 96 ? -10.279 -1.524 48.656 1.00 79.81 96 GLY A C 1
ATOM 786 O O . GLY A 1 96 ? -11.463 -1.215 48.759 1.00 79.81 96 GLY A O 1
ATOM 787 N N . LYS A 1 97 ? -9.380 -0.668 48.154 1.00 84.50 97 LYS A N 1
ATOM 788 C CA . LYS A 1 97 ? -9.747 0.639 47.597 1.00 84.50 97 LYS A CA 1
ATOM 789 C C . LYS A 1 97 ? -10.343 0.460 46.207 1.00 84.50 97 LYS A C 1
ATOM 791 O O . LYS A 1 97 ? -9.789 -0.252 45.376 1.00 84.50 97 LYS A O 1
ATOM 796 N N . VAL A 1 98 ? -11.442 1.154 45.948 1.00 85.12 98 VAL A N 1
ATOM 797 C CA . VAL A 1 98 ? -12.170 1.092 44.682 1.00 85.12 98 VAL A CA 1
ATOM 798 C C . VAL A 1 98 ? -12.322 2.500 44.122 1.00 85.12 98 VAL A C 1
ATOM 800 O O . VAL A 1 98 ? -12.828 3.392 44.803 1.00 85.12 98 VAL A O 1
ATOM 803 N N . PHE A 1 99 ? -11.906 2.701 42.874 1.00 80.38 99 PHE A N 1
ATOM 804 C CA . PHE A 1 99 ? -12.088 3.954 42.150 1.00 80.38 99 PHE A CA 1
ATOM 805 C C . PHE A 1 99 ? -13.147 3.784 41.062 1.00 80.38 99 PHE A C 1
ATOM 807 O O . PHE A 1 99 ? -12.950 3.032 40.107 1.00 80.38 99 PHE A O 1
ATOM 814 N N . ARG A 1 100 ? -14.274 4.492 41.197 1.00 81.88 100 ARG A N 1
ATOM 815 C CA . ARG A 1 100 ? -15.351 4.493 40.200 1.00 81.88 100 ARG A CA 1
ATOM 816 C C . ARG A 1 100 ? -15.261 5.718 39.304 1.00 81.88 100 ARG A C 1
ATOM 818 O O . ARG A 1 100 ? -15.251 6.849 39.781 1.00 81.88 100 ARG A O 1
ATOM 825 N N . SER A 1 101 ? -15.231 5.481 37.999 1.00 73.56 101 SER A N 1
ATOM 826 C CA . SER A 1 101 ? -15.224 6.533 36.987 1.00 73.56 101 SER A CA 1
ATOM 827 C C . SER A 1 101 ? -16.659 6.983 36.685 1.00 73.56 101 SER A C 1
ATOM 829 O O . SER A 1 101 ? -17.551 6.165 36.452 1.00 73.56 101 SER A O 1
ATOM 831 N N . GLY A 1 102 ? -16.911 8.295 36.700 1.00 63.69 102 GLY A N 1
ATOM 832 C CA . GLY A 1 102 ? -18.244 8.873 36.513 1.00 63.69 102 GLY A CA 1
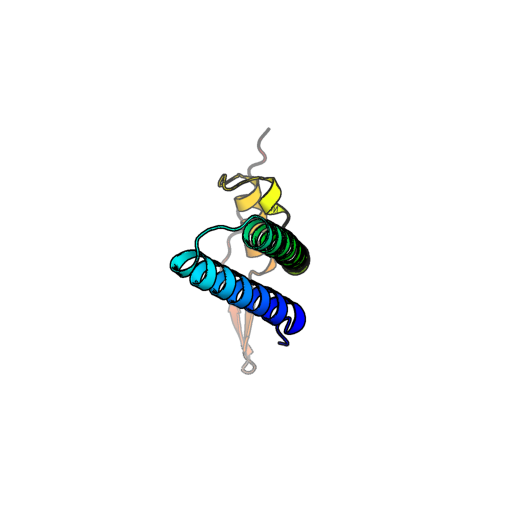ATOM 833 C C . GLY A 1 102 ? -18.606 9.100 35.044 1.00 63.69 102 GLY A C 1
ATOM 834 O O . GLY A 1 102 ? -18.455 10.211 34.542 1.00 63.69 102 GLY A O 1
ATOM 835 N N . PHE A 1 103 ? -19.143 8.091 34.350 1.00 58.53 103 PHE A N 1
ATOM 836 C CA . PHE A 1 103 ? -19.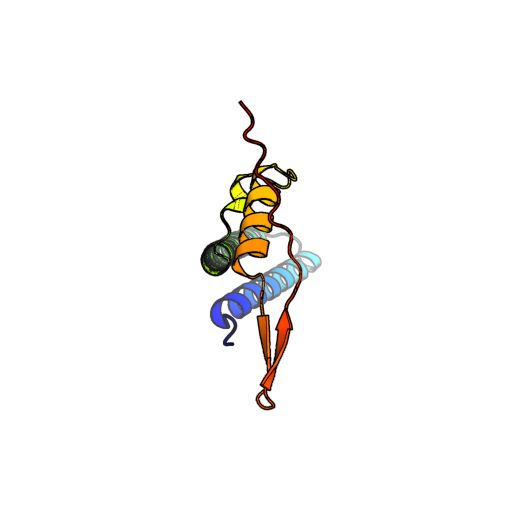757 8.287 33.029 1.00 58.53 103 PHE A CA 1
ATOM 837 C C . PHE A 1 103 ? -21.283 8.334 33.141 1.00 58.53 103 PHE A C 1
ATOM 839 O O . PHE A 1 103 ? -21.943 7.320 33.366 1.00 58.53 103 PHE A O 1
ATOM 846 N N . ARG A 1 104 ? -21.868 9.527 32.965 1.00 55.56 104 ARG A N 1
ATOM 847 C CA . ARG A 1 104 ? -23.325 9.685 32.851 1.00 55.56 104 ARG A CA 1
ATOM 848 C C . ARG A 1 104 ? -23.777 9.155 31.489 1.00 55.56 104 ARG A C 1
ATOM 850 O O . ARG A 1 104 ? -23.341 9.640 30.447 1.00 55.56 104 ARG A O 1
ATOM 857 N N . LYS A 1 105 ? -24.656 8.150 31.500 1.00 52.50 105 LYS A N 1
ATOM 858 C CA . LYS A 1 105 ? -25.260 7.533 30.310 1.00 52.50 105 LYS A CA 1
ATOM 859 C C . LYS A 1 105 ? -26.006 8.617 29.514 1.00 52.50 105 LYS A C 1
ATOM 861 O O . LYS A 1 105 ? -27.094 9.032 29.902 1.00 52.50 105 LYS A O 1
ATOM 866 N N . GLY A 1 106 ? -25.416 9.111 28.425 1.00 49.50 106 GLY A N 1
ATOM 867 C CA . GLY A 1 106 ? -26.110 10.004 27.497 1.00 49.50 106 GLY A CA 1
ATOM 868 C C . GLY A 1 106 ? -27.343 9.293 26.940 1.00 49.50 106 GLY A C 1
ATOM 869 O O . GLY A 1 106 ? -27.205 8.253 26.294 1.00 49.50 106 GLY A O 1
ATOM 870 N N . ARG A 1 107 ? -28.539 9.817 27.237 1.00 49.25 107 ARG A N 1
ATOM 871 C CA . ARG A 1 107 ? -29.804 9.350 26.654 1.00 49.25 107 ARG A CA 1
ATOM 872 C C . ARG A 1 107 ? -29.698 9.484 25.136 1.00 49.25 107 ARG A C 1
ATOM 874 O O . ARG A 1 107 ? -29.394 10.564 24.638 1.00 49.25 107 ARG A O 1
ATOM 881 N N . GLY A 1 108 ? -29.886 8.381 24.416 1.00 44.31 108 GLY A N 1
ATOM 882 C CA . GLY A 1 108 ? -29.935 8.401 22.961 1.00 44.31 108 GLY A CA 1
ATOM 883 C C . GLY A 1 108 ? -31.124 9.238 22.510 1.00 44.31 108 GLY A C 1
ATOM 884 O O . GLY A 1 108 ? -32.263 8.872 22.776 1.00 44.31 108 GLY A O 1
ATOM 885 N N . VAL A 1 109 ? -30.860 10.360 21.847 1.00 43.84 109 VAL A N 1
ATOM 886 C CA . VAL A 1 109 ? -31.860 11.023 21.009 1.00 43.84 109 VAL A CA 1
ATOM 887 C C . VAL A 1 109 ? -32.076 10.129 19.791 1.00 43.84 109 VAL A C 1
ATOM 889 O O . VAL A 1 109 ? -31.211 10.036 18.918 1.00 43.84 109 VAL A O 1
ATOM 892 N N . GLY A 1 110 ? -33.202 9.414 19.786 1.00 44.03 110 GLY A N 1
ATOM 893 C CA . GLY A 1 110 ? -33.768 8.848 18.570 1.00 44.03 110 GLY A CA 1
ATOM 894 C C . GLY A 1 110 ? -34.131 10.002 17.646 1.00 44.03 110 GLY A C 1
ATOM 895 O O . GLY A 1 110 ? -34.862 10.903 18.047 1.00 44.03 110 GLY A O 1
ATOM 896 N N . PHE A 1 111 ? -33.557 10.008 16.449 1.00 39.53 111 PHE A N 1
ATOM 897 C CA . PHE A 1 111 ? -34.014 10.875 15.374 1.00 39.53 111 PHE A CA 1
ATOM 898 C C . PHE A 1 111 ? -34.958 10.040 14.510 1.00 39.53 111 PHE A C 1
ATOM 900 O O . PHE A 1 111 ? -34.536 8.996 14.007 1.00 39.53 111 PHE A O 1
ATOM 907 N N . LEU A 1 112 ? -36.215 10.494 14.444 1.00 41.47 112 LEU A N 1
ATOM 908 C CA . LEU A 1 112 ? -37.126 10.273 13.320 1.00 41.47 112 LEU A CA 1
ATOM 909 C C . LEU A 1 112 ? -36.449 10.693 12.007 1.00 41.47 112 LEU A C 1
ATOM 911 O O . LEU A 1 112 ? -35.623 11.639 12.057 1.00 41.47 112 LEU A O 1
#

Nearest PDB structures (foldseek):
  1lrz-assembly1_A  TM=9.427E-01  e=3.555E+00  Staphylococcus aureus
  7rye-assembly1_G  TM=7.585E-01  e=4.313E+00  Salmonella enterica subsp. enterica serovar Typhimurium
  4k1n-assembly1_B  TM=7.295E-01  e=7.224E+00  Mus musculus
  1dov-assembly1_A  TM=6.444E-01  e=9.349E+00  Mus musculus

Radius of gyration: 25.68 Å; Cα contacts (8 Å, |Δi|>4): 41; chains: 1; bounding box: 60×24×76 Å